Protein AF-A0ABD0Q5N0-F1 (afdb_monomer)

Organism: Cirrhinus mrigala (NCBI:txid683832)

Sequence (83 aa):
WIGLSGDGTTSVFEWANKAPVSFTYWARAQPPPLLPNTTHCVYYAGEHHTWSVSDCDKNRAYMCMKKGSVNESAPEEGCPPDG

Nearest PDB structures (foldseek):
  8hbc-assembly1_A  TM=8.021E-01  e=1.014E-02  Homo sapiens
  5ao6-assembly1_A  TM=8.420E-01  e=1.720E-02  Homo sapiens
  8k8h-assembly1_A  TM=8.529E-01  e=1.838E-02  Homo sapiens
  4wqq-assembly2_D  TM=7.362E-01  e=6.035E-02  Pseudocnus echinatus
  5xtb-assembly1_P  TM=3.546E-01  e=4.423E+00  Homo sapiens

pLDDT: mean 89.64, std 9.79, range [55.5, 97.44]

Solvent-accessible surface area (backbone atoms only — not comparable to full-atom values): 5462 Å² total; per-residue (Å²): 54,64,52,37,35,26,44,28,73,53,99,55,66,45,38,79,84,68,52,84,81,86,77,85,56,60,33,92,83,41,75,63,93,59,57,60,85,36,68,37,28,32,26,75,41,74,96,83,58,22,32,39,70,43,67,61,87,56,92,68,74,70,60,88,86,76,90,81,86,84,64,88,84,56,78,76,86,82,69,76,80,89,128

Radius of gyration: 17.88 Å; Cα contacts (8 Å, |Δi|>4): 111; chains: 1; bounding box: 45×25×51 Å

Secondary structure (DSSP, 8-state):
--SEEE-SSSS--EETT--------BPTT-SPPPPTT--EEEEEETTTTEEEEEETTS-------------TTS--TTPPPP-

Mean predicted aligned error: 7.13 Å

Foldseek 3Di:
DEQWKDQLQDPDIAHVVRDDDPDAFADPCPPDNGDHRAIWDWFQDDPVRHIYIDHPPDDDDYDDDDDDDDDPPDPPPPDDPDD

InterPro domains:
  IPR001304 C-type lectin-like [PF00059] (1-66)
  IPR001304 C-type lectin-like [PS50041] (1-65)
  IPR016186 C-type lectin-like/link domain superfamily [G3DSA:3.10.100.10] (1-70)
  IPR016187 C-type lectin fold [SSF56436] (1-67)

Structure (mmCIF, N/CA/C/O backbone):
data_AF-A0ABD0Q5N0-F1
#
_entry.id   AF-A0ABD0Q5N0-F1
#
loop_
_atom_site.group_PDB
_atom_site.id
_atom_site.type_symbol
_atom_site.label_atom_id
_atom_site.label_alt_id
_atom_site.label_comp_id
_atom_site.label_asym_id
_atom_site.label_entity_id
_atom_site.label_seq_id
_atom_site.pdbx_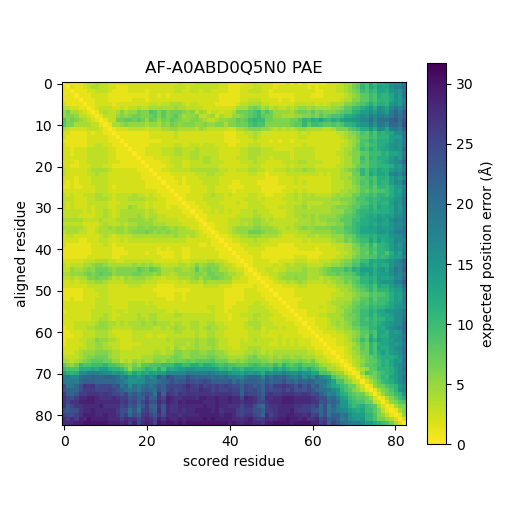PDB_ins_code
_atom_site.Cartn_x
_atom_site.Cartn_y
_atom_site.Cartn_z
_atom_site.occupancy
_atom_site.B_iso_or_equiv
_atom_site.auth_seq_id
_atom_site.auth_comp_id
_atom_site.auth_asym_id
_atom_site.auth_atom_id
_atom_site.pdbx_PDB_model_num
ATOM 1 N N . TRP A 1 1 ? -1.403 -7.594 -3.484 1.00 96.44 1 TRP A N 1
ATOM 2 C CA . TRP A 1 1 ? -0.731 -6.712 -2.512 1.00 96.44 1 TRP A CA 1
ATOM 3 C C . TRP A 1 1 ? 0.374 -5.939 -3.203 1.00 96.44 1 TRP A C 1
ATOM 5 O O . TRP A 1 1 ? 1.019 -6.517 -4.075 1.00 96.44 1 TRP A O 1
ATOM 15 N N . ILE A 1 2 ? 0.563 -4.665 -2.837 1.00 95.50 2 ILE A N 1
ATOM 16 C CA . ILE A 1 2 ? 1.609 -3.790 -3.409 1.00 95.50 2 ILE A CA 1
ATOM 17 C C . ILE A 1 2 ? 2.691 -3.368 -2.400 1.00 95.50 2 ILE A C 1
ATOM 19 O O . ILE A 1 2 ? 3.597 -2.632 -2.751 1.00 95.50 2 ILE A O 1
ATOM 23 N N . GLY A 1 3 ? 2.643 -3.863 -1.159 1.00 96.94 3 GLY A N 1
ATOM 24 C CA . GLY A 1 3 ? 3.645 -3.554 -0.130 1.00 96.94 3 GLY A CA 1
ATOM 25 C C . GLY A 1 3 ? 3.431 -2.217 0.587 1.00 96.94 3 GLY A C 1
ATOM 26 O O . GLY A 1 3 ? 4.347 -1.754 1.257 1.00 96.94 3 GLY A O 1
ATOM 27 N N . LEU A 1 4 ? 2.248 -1.608 0.445 1.00 97.44 4 LEU A N 1
ATOM 28 C CA . LEU A 1 4 ? 1.810 -0.421 1.184 1.00 97.44 4 LEU A CA 1
ATOM 29 C C . LEU A 1 4 ? 0.813 -0.838 2.281 1.00 97.44 4 LEU A C 1
ATOM 31 O O . LEU A 1 4 ? -0.087 -1.645 2.011 1.00 97.44 4 LEU A O 1
ATOM 35 N N . SER A 1 5 ? 0.957 -0.298 3.492 1.00 96.81 5 SER A N 1
ATOM 36 C CA . SER A 1 5 ? 0.080 -0.592 4.638 1.00 96.81 5 SER A CA 1
ATOM 37 C C . SER A 1 5 ? -0.058 0.593 5.597 1.00 96.81 5 SER A C 1
ATOM 39 O O . SER A 1 5 ? 0.829 1.441 5.642 1.00 96.81 5 SER A O 1
ATOM 41 N N . GLY A 1 6 ? -1.137 0.637 6.376 1.00 95.19 6 GLY A N 1
ATOM 42 C CA . GLY A 1 6 ? -1.370 1.630 7.435 1.00 95.19 6 GLY A CA 1
ATOM 43 C C . GLY A 1 6 ? -1.981 0.981 8.679 1.00 95.19 6 GLY A C 1
ATOM 44 O O . GLY A 1 6 ? -2.579 -0.086 8.579 1.00 95.19 6 GLY A O 1
ATOM 45 N N . ASP A 1 7 ? -1.830 1.598 9.848 1.00 91.19 7 ASP A N 1
ATOM 46 C CA . ASP A 1 7 ? -2.280 1.054 11.145 1.00 91.19 7 ASP A CA 1
ATOM 47 C C . ASP A 1 7 ? -3.702 1.493 11.553 1.00 91.19 7 ASP A C 1
ATOM 49 O O . ASP A 1 7 ? -4.196 1.141 12.629 1.00 91.19 7 ASP A O 1
ATOM 53 N N . GLY A 1 8 ? -4.337 2.314 10.712 1.00 87.06 8 GLY A N 1
ATOM 54 C CA . GLY A 1 8 ? -5.668 2.873 10.922 1.00 87.06 8 GLY A CA 1
ATOM 55 C C . GLY A 1 8 ? -5.780 3.873 12.077 1.00 87.06 8 GLY A C 1
ATOM 56 O O . GLY A 1 8 ? -6.844 4.469 12.237 1.00 87.06 8 GLY A O 1
ATOM 57 N N . THR A 1 9 ? -4.725 4.086 12.874 1.00 86.31 9 THR A N 1
ATOM 58 C CA . THR A 1 9 ? -4.694 5.139 13.908 1.00 86.31 9 THR A CA 1
ATOM 59 C C . THR A 1 9 ? -4.469 6.501 13.279 1.00 86.31 9 THR A C 1
ATOM 61 O O . THR A 1 9 ? -5.025 7.509 13.714 1.00 86.31 9 THR A O 1
ATOM 64 N N . THR A 1 10 ? -3.686 6.506 12.206 1.00 83.62 10 THR A N 1
ATOM 65 C CA . THR A 1 10 ? -3.446 7.655 11.352 1.00 83.62 10 THR A CA 1
ATOM 66 C C . THR A 1 10 ? -3.994 7.382 9.956 1.00 83.62 10 THR A C 1
ATOM 68 O O . THR A 1 10 ? -4.169 6.239 9.533 1.00 83.62 10 THR A O 1
ATOM 71 N N . SER A 1 11 ? -4.230 8.444 9.190 1.00 80.50 11 SER A N 1
ATOM 72 C CA . SER A 1 11 ? -4.510 8.339 7.755 1.00 80.50 11 SER A CA 1
ATOM 73 C C . SER A 1 11 ? -3.226 8.186 6.922 1.00 80.50 11 SER A C 1
ATOM 75 O O . SER A 1 11 ? -3.205 8.571 5.753 1.00 80.50 11 SER A O 1
ATOM 77 N N . VAL A 1 12 ? -2.136 7.701 7.527 1.00 90.00 12 VAL A N 1
ATOM 78 C CA . VAL A 1 12 ? -0.818 7.579 6.899 1.00 90.00 12 VAL A CA 1
ATOM 79 C C . VAL A 1 12 ? -0.565 6.124 6.529 1.00 90.00 12 VAL A C 1
ATOM 81 O O . VAL A 1 12 ? -0.794 5.204 7.312 1.00 90.00 12 VAL A O 1
ATOM 84 N N . PHE A 1 13 ? -0.077 5.932 5.308 1.00 95.88 13 PHE A N 1
ATOM 85 C CA . PHE A 1 13 ? 0.352 4.642 4.792 1.00 95.88 13 PHE A CA 1
ATOM 86 C C . PHE A 1 13 ? 1.859 4.669 4.546 1.00 95.88 13 PHE A C 1
ATOM 88 O O . PHE A 1 13 ? 2.405 5.698 4.151 1.00 95.88 13 PHE A O 1
ATOM 95 N N . GLU A 1 14 ? 2.519 3.530 4.724 1.00 96.94 14 GLU A N 1
ATOM 96 C CA . GLU A 1 14 ? 3.960 3.379 4.540 1.00 96.94 14 GLU A CA 1
ATOM 97 C C . GLU A 1 14 ? 4.287 2.196 3.631 1.00 96.94 14 GLU A C 1
ATOM 99 O O . GLU A 1 14 ? 3.643 1.143 3.688 1.00 96.94 14 GLU A O 1
ATOM 104 N N . TRP A 1 15 ? 5.319 2.360 2.800 1.00 97.38 15 TRP A N 1
ATOM 105 C CA . TRP A 1 15 ? 5.878 1.255 2.029 1.00 97.38 15 TRP A CA 1
ATOM 106 C C . TRP A 1 15 ? 6.696 0.326 2.931 1.00 97.38 15 TRP A C 1
ATOM 108 O O . TRP A 1 15 ? 7.416 0.772 3.826 1.00 97.38 15 TRP A O 1
ATOM 118 N N . ALA A 1 16 ? 6.674 -0.973 2.637 1.00 96.12 16 ALA A N 1
ATOM 119 C CA . ALA A 1 16 ? 7.435 -1.989 3.364 1.00 96.12 16 ALA A CA 1
ATOM 120 C C . ALA A 1 16 ? 8.956 -1.742 3.345 1.00 96.12 16 ALA A C 1
ATOM 122 O O . ALA A 1 16 ? 9.654 -2.095 4.291 1.00 96.12 16 ALA A O 1
ATOM 123 N N . ASN A 1 17 ? 9.475 -1.102 2.292 1.00 94.50 17 ASN A N 1
ATOM 124 C CA . ASN A 1 17 ? 10.885 -0.717 2.174 1.00 94.50 17 ASN A CA 1
ATOM 125 C C . ASN A 1 17 ? 11.210 0.647 2.814 1.00 94.50 17 ASN A C 1
ATOM 127 O O . ASN A 1 17 ? 12.330 1.129 2.655 1.00 94.50 17 ASN A O 1
ATOM 131 N N . LYS A 1 18 ? 10.242 1.279 3.492 1.00 95.12 18 LYS A N 1
ATOM 132 C CA . LYS A 1 18 ? 10.362 2.596 4.136 1.00 95.12 18 LYS A CA 1
ATOM 133 C C . LYS A 1 18 ? 10.719 3.747 3.190 1.00 95.12 18 LYS A C 1
ATOM 135 O O . LYS A 1 18 ? 11.109 4.819 3.646 1.00 95.12 18 LYS A O 1
ATOM 140 N N . ALA A 1 19 ? 10.548 3.559 1.882 1.00 95.31 19 ALA A N 1
ATOM 141 C CA . ALA A 1 19 ? 10.616 4.668 0.945 1.00 95.31 19 ALA A CA 1
ATOM 142 C C . ALA A 1 19 ? 9.475 5.669 1.227 1.00 95.31 19 ALA A C 1
ATOM 144 O O . ALA A 1 19 ? 8.386 5.251 1.634 1.00 95.31 19 ALA A O 1
ATOM 145 N N . PRO A 1 20 ? 9.680 6.976 0.990 1.00 96.25 20 PRO A N 1
ATOM 146 C CA . PRO A 1 20 ? 8.610 7.959 1.104 1.00 96.25 20 PRO A CA 1
ATOM 147 C C . PRO A 1 20 ? 7.459 7.663 0.135 1.00 96.25 20 PRO A C 1
ATOM 149 O O . PRO A 1 20 ? 7.682 7.315 -1.027 1.00 96.25 20 PRO A O 1
ATOM 152 N N . VAL A 1 21 ? 6.218 7.848 0.586 1.00 95.88 21 VAL A N 1
ATOM 153 C CA . VAL A 1 21 ? 5.046 7.8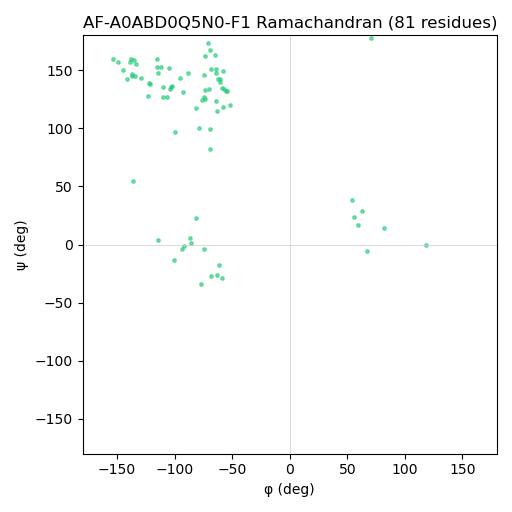05 -0.299 1.00 95.88 21 VAL A CA 1
ATOM 154 C C . VAL A 1 21 ? 4.948 9.137 -1.041 1.00 95.88 21 VAL A C 1
ATOM 156 O O . VAL A 1 21 ? 4.481 10.129 -0.491 1.00 95.88 21 VAL A O 1
ATOM 159 N N . SER A 1 22 ? 5.405 9.169 -2.292 1.00 96.25 22 SER A N 1
ATOM 160 C CA . SER A 1 22 ? 5.354 10.359 -3.157 1.00 96.25 22 SER A CA 1
ATOM 161 C C . SER A 1 22 ? 4.209 10.339 -4.175 1.00 96.25 22 SER A C 1
ATOM 163 O O . SER A 1 22 ? 3.908 11.359 -4.788 1.00 96.25 22 SER A O 1
ATOM 165 N N . PHE A 1 23 ? 3.565 9.187 -4.362 1.00 94.94 23 PHE A N 1
ATOM 166 C CA . PHE A 1 23 ? 2.496 8.983 -5.333 1.00 94.94 23 PHE A CA 1
ATOM 167 C C . PHE A 1 23 ? 1.413 8.083 -4.744 1.00 94.94 23 PHE A C 1
ATOM 169 O O . PHE A 1 23 ? 1.721 7.120 -4.039 1.00 94.94 23 PHE A O 1
ATOM 176 N N . THR A 1 24 ? 0.151 8.385 -5.059 1.00 95.19 24 THR A N 1
ATOM 177 C CA . THR A 1 24 ? -0.989 7.529 -4.721 1.00 95.19 24 THR A CA 1
ATOM 178 C C . THR A 1 24 ? -1.962 7.408 -5.886 1.00 95.19 24 THR A C 1
ATOM 180 O O . THR A 1 24 ? -2.139 8.354 -6.650 1.00 95.19 24 THR A O 1
ATOM 183 N N . TYR A 1 25 ? -2.596 6.239 -6.022 1.00 96.50 25 TYR A N 1
ATOM 184 C CA . TYR A 1 25 ? -3.553 5.964 -7.098 1.00 96.50 25 TYR A CA 1
ATOM 185 C C . TYR A 1 25 ? -4.801 5.238 -6.584 1.00 96.50 25 TYR A C 1
ATOM 187 O O . TYR A 1 25 ? -5.147 4.148 -7.034 1.00 96.50 25 TYR A O 1
ATOM 195 N N . TRP A 1 26 ? -5.456 5.825 -5.581 1.00 95.81 26 TRP A N 1
ATOM 196 C CA . TRP A 1 26 ? -6.6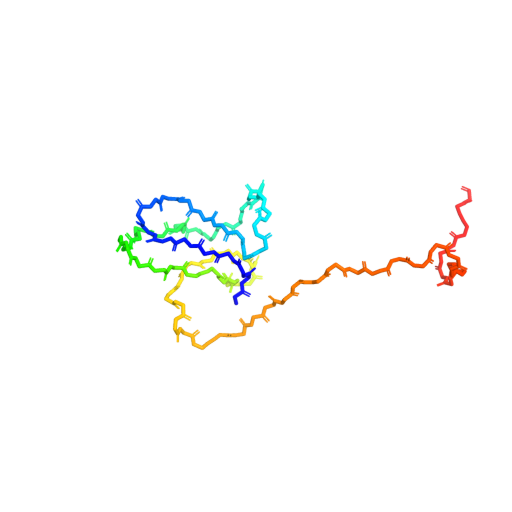40 5.259 -4.932 1.00 95.81 26 TRP A CA 1
ATOM 197 C C . TRP A 1 26 ? -7.823 5.088 -5.887 1.00 95.81 26 TRP A C 1
ATOM 199 O O . TRP A 1 26 ? 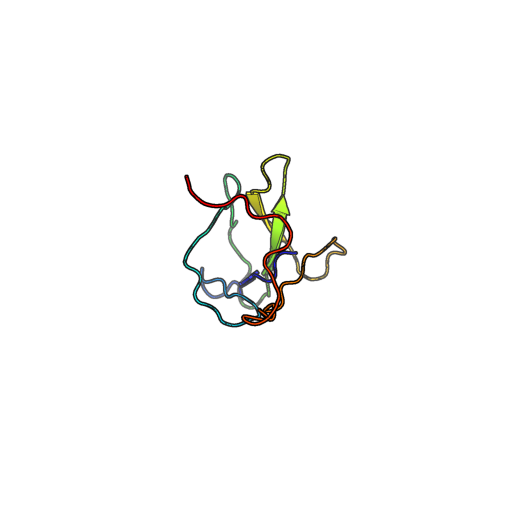-8.095 5.940 -6.734 1.00 95.81 26 TRP A O 1
ATOM 209 N N . ALA A 1 27 ? -8.565 3.994 -5.717 1.00 96.50 27 ALA A N 1
ATOM 210 C CA . ALA A 1 27 ? -9.862 3.830 -6.353 1.00 96.50 27 ALA A CA 1
ATOM 211 C C . ALA A 1 27 ? -10.856 4.869 -5.809 1.00 96.50 27 ALA A C 1
ATOM 213 O O . ALA A 1 27 ? -10.668 5.457 -4.739 1.00 96.50 27 ALA A O 1
ATOM 214 N N . ARG A 1 28 ? -11.961 5.084 -6.530 1.00 94.31 28 ARG A N 1
ATOM 215 C CA . ARG A 1 28 ? -13.023 5.983 -6.062 1.00 94.31 28 ARG A CA 1
ATOM 216 C C . ARG A 1 28 ? -13.497 5.543 -4.667 1.00 94.31 28 ARG A C 1
ATOM 218 O O . ARG A 1 28 ? -13.795 4.370 -4.465 1.00 94.31 28 ARG A O 1
ATOM 225 N N . ALA A 1 29 ? -13.603 6.502 -3.744 1.00 93.12 29 ALA A N 1
ATOM 226 C CA . ALA A 1 29 ? -14.011 6.288 -2.350 1.00 93.12 29 ALA A CA 1
ATOM 227 C C . ALA A 1 29 ? -13.067 5.386 -1.518 1.00 93.12 29 ALA A C 1
ATOM 229 O O . ALA A 1 29 ? -13.507 4.726 -0.579 1.00 93.12 29 ALA A O 1
ATOM 230 N N . GLN A 1 30 ? -11.773 5.366 -1.850 1.00 94.12 30 GLN A N 1
ATOM 231 C CA . GLN A 1 30 ? -10.719 4.745 -1.044 1.00 94.12 30 GLN A CA 1
ATOM 232 C C . GLN A 1 30 ? -9.723 5.800 -0.521 1.00 94.12 30 GLN A C 1
ATOM 234 O O . GLN A 1 30 ? -9.517 6.815 -1.192 1.00 94.12 30 GLN A O 1
ATOM 239 N N . PRO A 1 31 ? -9.067 5.548 0.628 1.00 93.12 31 PRO A N 1
ATOM 240 C CA . PRO A 1 31 ? -9.389 4.494 1.597 1.00 93.12 31 PRO A CA 1
ATOM 241 C C . PRO A 1 31 ? -10.729 4.778 2.320 1.00 93.12 31 PRO A C 1
ATOM 243 O O . PRO A 1 31 ? -11.108 5.941 2.4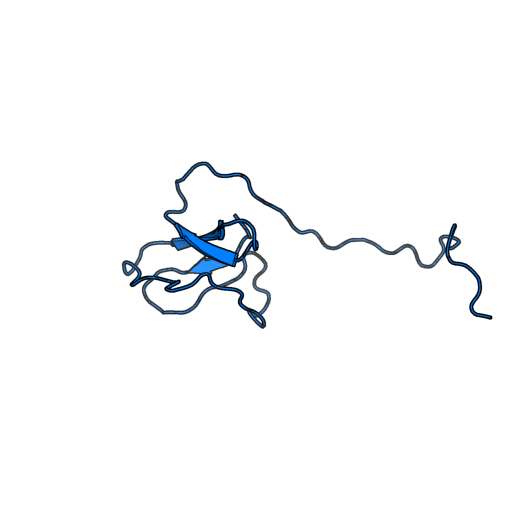64 1.00 93.12 31 PRO A O 1
ATOM 246 N N . PRO A 1 32 ? -11.474 3.749 2.768 1.00 90.69 32 PRO A N 1
ATOM 247 C CA . PRO A 1 32 ? -12.633 3.940 3.640 1.00 90.69 32 PRO A CA 1
ATOM 248 C C . PRO A 1 32 ? -12.179 4.362 5.051 1.00 90.69 32 PRO A C 1
ATOM 250 O O . PRO A 1 32 ? -10.981 4.318 5.346 1.00 90.69 32 PRO A O 1
ATOM 253 N N . PRO A 1 33 ? -13.109 4.721 5.955 1.00 90.31 33 PRO A N 1
ATOM 254 C CA . PRO A 1 33 ? -12.794 4.846 7.374 1.00 90.31 33 PRO A CA 1
ATOM 255 C C . PRO A 1 33 ? -12.111 3.573 7.886 1.00 90.31 33 PRO A C 1
ATOM 257 O O . PRO A 1 33 ? -12.665 2.477 7.786 1.00 90.31 33 PRO A O 1
ATOM 260 N N . LEU A 1 34 ? -10.887 3.725 8.390 1.00 91.00 34 LEU A N 1
ATOM 261 C CA . LEU A 1 34 ? -10.071 2.616 8.867 1.00 91.00 34 LEU A CA 1
ATOM 262 C C . LEU A 1 34 ? -10.360 2.336 10.340 1.00 91.00 34 LEU A C 1
ATOM 264 O O . LEU A 1 34 ? -10.652 3.244 11.118 1.00 91.00 34 LEU A O 1
ATOM 268 N N . LEU A 1 35 ? -10.252 1.066 10.721 1.00 90.56 35 LEU A N 1
ATOM 269 C CA . LEU A 1 35 ? -10.302 0.670 12.124 1.00 90.56 35 LEU A CA 1
ATOM 270 C C . LEU A 1 35 ? -8.980 1.042 12.809 1.00 90.56 35 LEU A C 1
ATOM 272 O O . LEU A 1 35 ? -7.932 0.622 12.310 1.00 90.56 35 LEU A O 1
ATOM 276 N N . PRO A 1 36 ? -9.008 1.778 13.934 1.00 90.88 36 PRO A N 1
ATOM 277 C CA . PRO A 1 36 ? -7.799 2.124 14.669 1.00 90.88 36 PRO A CA 1
ATOM 278 C C . PRO A 1 36 ? -7.108 0.875 15.227 1.00 90.88 36 PRO A C 1
ATOM 280 O O . PRO A 1 36 ? -7.757 -0.131 15.525 1.00 90.88 36 PRO A O 1
ATOM 283 N N . ASN A 1 37 ? -5.784 0.949 15.375 1.00 88.69 37 ASN A N 1
ATOM 284 C CA . ASN A 1 37 ? -4.913 -0.132 15.858 1.00 88.69 37 ASN A CA 1
ATOM 285 C C . ASN A 1 37 ? -5.025 -1.435 15.045 1.00 88.69 37 ASN A C 1
ATOM 287 O O . ASN A 1 37 ? -4.727 -2.515 15.555 1.00 88.69 37 ASN A O 1
ATOM 291 N N . THR A 1 38 ? -5.467 -1.352 13.791 1.00 91.69 38 THR A N 1
ATOM 292 C CA . THR A 1 38 ? -5.649 -2.506 12.908 1.00 91.69 38 THR A CA 1
ATOM 293 C C . THR A 1 38 ? -4.831 -2.281 11.651 1.00 91.69 38 THR A C 1
ATOM 295 O O . THR A 1 38 ? -4.943 -1.239 11.014 1.00 91.69 38 THR A O 1
ATOM 298 N N . THR A 1 39 ? -3.997 -3.252 11.278 1.00 94.75 39 THR A N 1
ATOM 299 C CA . THR A 1 39 ? -3.191 -3.115 10.060 1.00 94.75 39 THR A CA 1
ATOM 300 C C . THR A 1 39 ? -4.057 -3.351 8.830 1.00 94.75 39 THR A C 1
ATOM 302 O O . THR A 1 39 ? -4.669 -4.404 8.662 1.00 94.75 39 THR A O 1
ATOM 305 N N . HIS A 1 40 ? -4.058 -2.363 7.949 1.00 95.88 40 HIS A N 1
ATOM 306 C CA . HIS A 1 40 ? -4.764 -2.343 6.683 1.00 95.88 40 HIS A CA 1
ATOM 307 C C . HIS A 1 40 ? -3.755 -2.427 5.543 1.00 95.88 40 HIS A C 1
ATOM 309 O O . HIS A 1 40 ? -2.822 -1.624 5.472 1.00 95.88 40 HIS A O 1
ATOM 315 N N . CYS A 1 41 ? -3.939 -3.381 4.632 1.00 96.94 41 CYS A N 1
ATOM 316 C CA . CYS A 1 41 ? -3.028 -3.612 3.514 1.00 96.94 41 CYS A CA 1
ATOM 317 C C . CYS A 1 41 ? -3.624 -3.106 2.196 1.00 96.94 41 CYS A C 1
ATOM 319 O O . CYS A 1 41 ? -4.843 -3.100 2.002 1.00 96.94 41 CYS A O 1
ATOM 321 N N . VAL A 1 42 ? -2.759 -2.715 1.255 1.00 97.25 42 VAL A 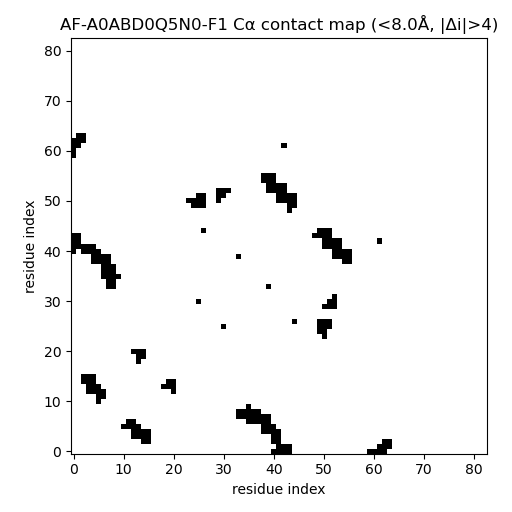N 1
ATOM 322 C CA . VAL A 1 42 ? -3.170 -2.137 -0.034 1.00 97.25 42 VAL A CA 1
ATOM 323 C C . VAL A 1 42 ? -2.894 -3.086 -1.200 1.00 97.25 42 VAL A C 1
ATOM 325 O O . VAL A 1 42 ? -1.819 -3.690 -1.321 1.00 97.25 42 VAL A O 1
ATOM 328 N N . TYR A 1 43 ? -3.869 -3.218 -2.095 1.00 96.94 43 TYR A N 1
ATOM 329 C CA . TYR A 1 43 ? -3.804 -4.074 -3.278 1.00 96.94 43 TYR A CA 1
ATOM 330 C C . TYR A 1 43 ? -4.321 -3.358 -4.532 1.00 96.94 43 TYR A C 1
ATOM 332 O O . TYR A 1 43 ? -5.086 -2.400 -4.440 1.00 96.94 43 TYR A O 1
ATOM 340 N N . TYR A 1 44 ? -3.906 -3.850 -5.705 1.00 95.38 44 TYR A N 1
ATOM 341 C CA . TYR A 1 44 ? -4.471 -3.431 -6.987 1.00 95.38 44 TYR A CA 1
ATOM 342 C C . TYR A 1 44 ? -5.900 -3.942 -7.156 1.00 95.38 44 TYR A C 1
ATOM 344 O O . TYR A 1 44 ? -6.169 -5.126 -6.945 1.00 95.38 44 TYR A O 1
ATOM 352 N N . ALA A 1 45 ? -6.790 -3.062 -7.590 1.00 91.25 45 ALA A N 1
ATOM 353 C CA . ALA A 1 45 ? -8.203 -3.322 -7.782 1.00 91.25 45 ALA A CA 1
ATOM 354 C C . ALA A 1 45 ? -8.697 -2.761 -9.124 1.00 91.25 45 ALA A C 1
ATOM 356 O O . ALA A 1 45 ? -8.288 -1.680 -9.558 1.00 91.25 45 ALA A O 1
ATOM 357 N N . GLY A 1 46 ? -9.634 -3.495 -9.731 1.00 87.62 46 GLY A N 1
ATOM 358 C CA . GLY A 1 46 ? -10.290 -3.126 -10.985 1.00 87.62 46 GLY A CA 1
ATOM 359 C C . GLY A 1 46 ? -9.386 -3.218 -12.217 1.00 87.62 46 GLY A C 1
ATOM 360 O O . GLY A 1 46 ? -8.196 -3.512 -12.124 1.00 87.62 46 GLY A O 1
ATOM 361 N N . GLU A 1 47 ? -9.973 -2.941 -13.379 1.00 90.69 47 GLU A N 1
ATOM 362 C CA . GLU A 1 47 ? -9.293 -2.985 -14.683 1.00 90.69 47 GLU A CA 1
ATOM 363 C C . GLU A 1 47 ? -8.243 -1.879 -14.845 1.00 90.69 47 GLU A C 1
ATOM 365 O O . GLU A 1 47 ? -7.256 -2.048 -15.549 1.00 90.69 47 GLU A O 1
ATOM 370 N N . HIS A 1 48 ? -8.422 -0.758 -14.143 1.00 92.44 48 HIS A N 1
ATOM 371 C CA . HIS A 1 48 ? -7.487 0.366 -14.176 1.00 92.44 48 HIS A CA 1
ATOM 372 C C . HIS A 1 48 ? -6.327 0.225 -13.185 1.00 92.44 48 HIS A C 1
ATOM 374 O O . HIS A 1 48 ? -5.511 1.134 -13.086 1.00 92.44 48 HIS A O 1
ATOM 380 N N . HIS A 1 49 ? -6.252 -0.872 -12.422 1.00 93.06 49 HIS A N 1
ATOM 381 C CA . HIS A 1 49 ? -5.206 -1.092 -11.417 1.00 93.06 49 HIS A CA 1
ATOM 382 C C . HIS A 1 49 ? -5.083 0.058 -10.399 1.00 93.06 49 HIS A C 1
ATOM 384 O O . HIS A 1 49 ? -3.995 0.430 -9.955 1.00 93.06 49 HIS A O 1
ATOM 390 N N . THR A 1 50 ? -6.226 0.613 -9.998 1.00 97.12 50 THR A N 1
ATOM 391 C CA . THR A 1 50 ? -6.320 1.540 -8.861 1.00 97.12 50 THR A CA 1
ATOM 392 C C . THR A 1 50 ? -6.069 0.819 -7.537 1.00 97.12 50 THR A C 1
ATOM 394 O O . THR A 1 50 ? -6.024 -0.409 -7.487 1.00 97.12 50 THR A O 1
ATOM 397 N N . TRP A 1 51 ? -5.868 1.557 -6.452 1.00 96.94 51 TRP A N 1
ATOM 398 C CA . TRP A 1 51 ? -5.504 1.004 -5.151 1.00 96.94 51 TRP A CA 1
ATOM 399 C C . TRP A 1 51 ? -6.711 0.952 -4.222 1.00 96.94 51 TRP A C 1
ATOM 401 O O . TRP A 1 51 ? -7.462 1.923 -4.114 1.00 96.94 51 TRP A O 1
ATOM 411 N N . SER A 1 52 ? -6.858 -0.160 -3.511 1.00 96.81 52 SER A N 1
ATOM 412 C CA . SER A 1 52 ? -7.888 -0.344 -2.489 1.00 96.81 52 SER A CA 1
ATOM 413 C C . SER A 1 52 ? -7.298 -0.952 -1.227 1.00 96.81 52 SER A C 1
ATOM 415 O O . SER A 1 52 ? -6.279 -1.647 -1.267 1.00 96.81 52 SER A O 1
ATOM 417 N N . VAL A 1 53 ? -7.971 -0.709 -0.109 1.00 95.94 53 VAL A N 1
ATOM 418 C CA . VAL A 1 53 ? -7.624 -1.234 1.210 1.00 95.94 53 VAL A CA 1
ATOM 419 C C . VAL A 1 53 ? -8.406 -2.517 1.508 1.00 95.94 53 VAL A C 1
ATOM 421 O O . VAL A 1 53 ? -9.555 -2.670 1.091 1.00 95.94 53 VAL A O 1
ATOM 424 N N . SER A 1 54 ? -7.775 -3.474 2.188 1.00 94.88 54 SER A N 1
ATOM 425 C CA . SER A 1 54 ? -8.382 -4.728 2.653 1.00 94.88 54 SER A CA 1
ATOM 426 C C . SER A 1 54 ? -7.638 -5.249 3.883 1.00 94.88 54 SER A C 1
ATOM 428 O O . SER A 1 54 ? -6.456 -4.948 4.063 1.00 94.88 54 SER A O 1
ATOM 430 N N . ASP A 1 55 ? -8.299 -6.110 4.661 1.00 94.06 55 ASP A N 1
ATOM 431 C CA . ASP A 1 55 ? -7.653 -6.870 5.737 1.00 94.06 55 ASP A CA 1
ATOM 432 C C . ASP A 1 55 ? -6.456 -7.651 5.185 1.00 94.06 55 ASP A C 1
ATOM 434 O O . ASP A 1 55 ? -6.574 -8.331 4.155 1.00 94.06 55 ASP A O 1
ATOM 438 N N . CYS A 1 56 ? -5.316 -7.556 5.870 1.00 95.19 56 CYS A N 1
ATOM 439 C CA . CYS A 1 56 ? -4.059 -8.170 5.443 1.00 95.19 56 CYS A CA 1
ATOM 440 C C . CYS A 1 56 ? -4.124 -9.705 5.378 1.00 95.19 56 CYS A C 1
ATOM 442 O O . CYS A 1 56 ? -3.430 -10.308 4.564 1.00 95.19 56 CYS A O 1
ATOM 444 N N . ASP A 1 57 ? -5.009 -10.329 6.160 1.00 95.19 57 ASP A N 1
ATOM 445 C CA . ASP A 1 57 ? -5.157 -11.789 6.247 1.00 95.19 57 ASP A CA 1
ATOM 446 C C . ASP A 1 57 ? -5.857 -12.412 5.026 1.00 95.19 57 ASP A C 1
ATOM 448 O O . ASP A 1 57 ? -6.006 -13.633 4.919 1.00 95.19 57 ASP A O 1
ATOM 452 N N . LYS A 1 58 ? -6.318 -11.594 4.072 1.00 96.12 58 LYS A N 1
ATOM 453 C CA . LYS A 1 58 ? -6.924 -12.097 2.836 1.00 96.12 58 LYS A CA 1
ATOM 454 C C . LYS A 1 58 ? -5.851 -12.666 1.905 1.00 96.12 58 LYS A C 1
ATOM 456 O O . LYS A 1 58 ? -4.942 -11.960 1.468 1.00 96.12 58 LYS A O 1
ATOM 461 N N . ASN A 1 59 ? -6.038 -13.919 1.488 1.00 96.31 59 ASN A N 1
ATOM 462 C CA . ASN A 1 59 ? -5.239 -14.524 0.424 1.00 96.31 59 ASN A CA 1
ATOM 463 C C . ASN A 1 59 ? -5.456 -13.783 -0.902 1.00 96.31 59 ASN A C 1
ATOM 465 O O . ASN A 1 59 ? -6.554 -13.786 -1.462 1.00 96.31 59 ASN A O 1
ATOM 469 N N . ARG A 1 60 ? -4.400 -13.136 -1.404 1.00 94.31 60 ARG A N 1
ATOM 470 C CA . ARG A 1 60 ? -4.385 -12.394 -2.671 1.00 94.31 60 ARG A CA 1
ATOM 471 C C . ARG A 1 60 ? -3.023 -12.540 -3.338 1.00 94.31 60 ARG A C 1
ATOM 473 O O . ARG A 1 60 ? -2.001 -12.617 -2.660 1.00 94.31 60 ARG A O 1
ATOM 480 N N . ALA A 1 61 ? -3.007 -12.481 -4.668 1.00 94.56 61 ALA A N 1
ATOM 481 C CA . ALA A 1 61 ? -1.764 -12.328 -5.414 1.00 94.56 61 ALA A CA 1
ATOM 482 C C . ALA A 1 61 ? -1.025 -11.049 -4.983 1.00 94.56 61 ALA A C 1
ATOM 484 O O . ALA A 1 61 ? -1.641 -10.050 -4.585 1.00 94.56 61 ALA A O 1
ATOM 485 N N . TYR A 1 62 ? 0.301 -11.070 -5.064 1.00 94.88 62 TYR A N 1
ATOM 486 C CA . TYR A 1 62 ? 1.161 -9.966 -4.657 1.00 94.88 62 TYR A CA 1
ATOM 487 C C . TYR A 1 62 ? 2.287 -9.741 -5.659 1.00 94.88 62 TYR A C 1
ATOM 489 O O . TYR A 1 62 ? 2.625 -10.626 -6.440 1.00 94.88 62 TYR A O 1
ATOM 497 N N . MET A 1 63 ? 2.850 -8.537 -5.624 1.00 93.94 63 MET A N 1
ATOM 498 C CA . MET A 1 63 ? 4.002 -8.152 -6.427 1.00 93.94 63 MET A CA 1
ATOM 499 C C . MET A 1 63 ? 5.133 -7.705 -5.503 1.00 93.94 63 MET A C 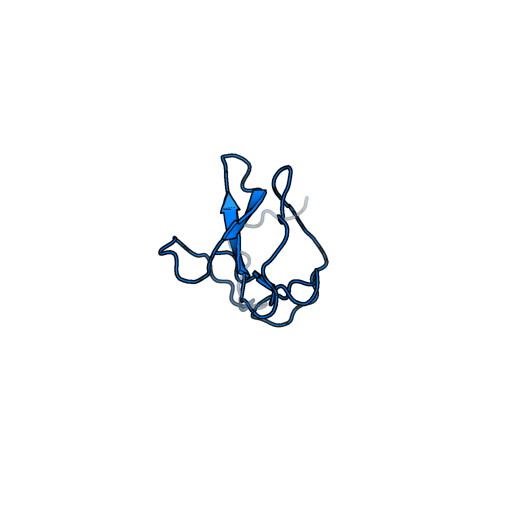1
ATOM 501 O O . MET A 1 63 ? 4.891 -7.009 -4.517 1.00 93.94 63 MET A O 1
ATOM 505 N N . CYS A 1 64 ? 6.360 -8.113 -5.822 1.00 93.81 64 CYS A N 1
ATOM 506 C CA . CYS A 1 64 ? 7.565 -7.746 -5.083 1.00 93.81 64 CYS A CA 1
ATOM 507 C C . CYS A 1 64 ? 8.453 -6.831 -5.924 1.00 93.81 64 CYS A C 1
ATOM 509 O O . CYS A 1 64 ? 8.477 -6.924 -7.148 1.00 93.81 64 CYS A O 1
ATOM 511 N N . MET A 1 65 ? 9.233 -5.995 -5.244 1.00 93.31 65 MET A N 1
ATOM 512 C CA . MET A 1 65 ? 10.246 -5.146 -5.858 1.00 93.31 65 MET A CA 1
ATOM 513 C C . MET A 1 65 ? 11.607 -5.453 -5.237 1.00 93.31 65 MET A C 1
ATOM 515 O O . MET A 1 65 ? 11.722 -5.613 -4.022 1.00 93.31 65 MET A O 1
ATOM 519 N N . LYS A 1 66 ? 12.648 -5.498 -6.067 1.00 92.12 66 LYS A N 1
ATOM 520 C CA . LYS A 1 66 ? 14.047 -5.574 -5.643 1.00 92.12 66 LYS A CA 1
ATOM 521 C C . LYS A 1 66 ? 14.870 -4.627 -6.509 1.00 92.12 66 LYS A C 1
ATOM 523 O O . LYS A 1 66 ? 14.589 -4.473 -7.693 1.00 92.12 66 LYS A O 1
ATOM 528 N N . LYS A 1 67 ? 15.893 -4.005 -5.922 1.00 90.31 67 LYS A N 1
ATOM 529 C CA . LYS A 1 67 ? 16.854 -3.198 -6.678 1.00 90.31 67 LYS A CA 1
ATOM 530 C C . LYS A 1 67 ? 17.619 -4.097 -7.659 1.00 90.31 67 LYS A C 1
ATOM 532 O O . LYS A 1 67 ? 18.217 -5.088 -7.240 1.00 90.31 67 LYS A O 1
ATOM 537 N N . GLY A 1 68 ? 17.573 -3.753 -8.944 1.00 88.69 68 GLY A N 1
ATOM 538 C CA . GLY A 1 68 ? 18.387 -4.393 -9.976 1.00 88.69 68 GLY A CA 1
ATOM 539 C C . GLY A 1 68 ? 19.855 -3.965 -9.898 1.00 88.69 68 GLY A C 1
ATOM 540 O O . GLY A 1 68 ? 20.185 -2.950 -9.281 1.00 88.69 68 GLY A O 1
ATOM 541 N N . SER A 1 69 ? 20.732 -4.743 -10.527 1.00 89.38 69 SER A N 1
ATOM 542 C CA . SER A 1 69 ? 22.143 -4.408 -10.737 1.00 89.38 69 SER A CA 1
ATOM 543 C C . SER A 1 69 ? 22.363 -4.052 -12.203 1.00 89.38 69 SER A C 1
ATOM 545 O O . SER A 1 69 ? 22.013 -4.848 -13.071 1.00 89.38 69 SER A O 1
ATOM 547 N N . VAL A 1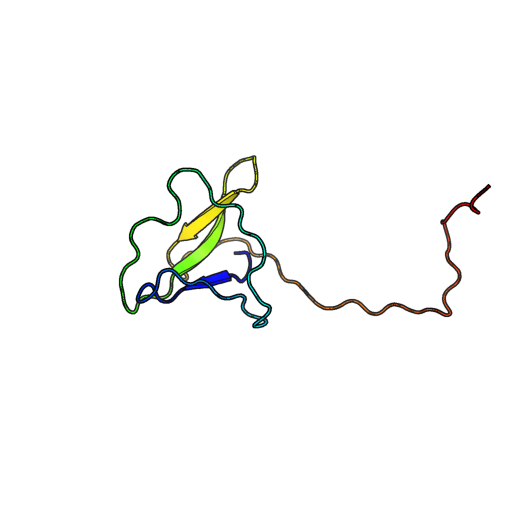 70 ? 22.954 -2.890 -12.470 1.00 84.25 70 VAL A N 1
ATOM 548 C CA . VAL A 1 70 ? 23.399 -2.506 -13.816 1.00 84.25 70 VAL A CA 1
ATOM 549 C C . VAL A 1 70 ? 24.858 -2.918 -13.957 1.00 84.25 70 VAL A C 1
ATOM 551 O O . VAL A 1 70 ? 25.658 -2.640 -13.065 1.00 84.25 70 VAL A O 1
ATOM 554 N N . ASN A 1 71 ? 25.196 -3.602 -15.048 1.00 82.50 71 ASN A N 1
ATOM 555 C CA . ASN A 1 71 ? 26.584 -3.846 -15.412 1.00 82.50 71 ASN A CA 1
ATOM 556 C C . ASN A 1 71 ? 26.991 -2.833 -16.486 1.00 82.50 71 ASN A C 1
ATOM 558 O O . ASN A 1 71 ? 26.725 -3.052 -17.661 1.00 82.50 71 ASN A O 1
ATOM 562 N N . GLU A 1 72 ? 27.636 -1.741 -16.077 1.00 72.94 72 GLU A N 1
ATOM 563 C CA . GLU A 1 72 ? 28.085 -0.654 -16.969 1.00 72.94 72 GLU A CA 1
ATOM 564 C C . GLU A 1 72 ? 29.101 -1.117 -18.028 1.00 72.94 72 GLU A C 1
ATOM 566 O O . GLU A 1 72 ? 29.320 -0.433 -19.020 1.00 72.94 72 GLU A O 1
ATOM 571 N N . SER A 1 73 ? 29.722 -2.283 -17.823 1.00 69.50 73 SER A N 1
ATOM 572 C CA . SER A 1 73 ? 30.677 -2.883 -18.763 1.00 69.50 73 SER A CA 1
ATOM 573 C C . SER A 1 73 ? 30.050 -3.874 -19.747 1.00 69.50 73 SER A C 1
ATOM 575 O O . SER A 1 73 ? 30.753 -4.401 -20.611 1.00 69.50 73 SER A O 1
ATOM 577 N N . ALA A 1 74 ? 28.749 -4.157 -19.626 1.00 69.44 74 ALA A N 1
ATOM 578 C CA . ALA A 1 74 ? 28.053 -4.975 -20.607 1.00 69.44 74 ALA A CA 1
ATOM 579 C C . ALA A 1 74 ? 27.849 -4.156 -21.896 1.00 69.44 74 ALA A C 1
ATOM 581 O O . ALA A 1 74 ? 27.406 -3.010 -21.809 1.00 69.44 74 ALA A O 1
ATOM 582 N N . PRO A 1 75 ? 28.148 -4.710 -23.085 1.00 66.25 75 PRO A N 1
ATOM 583 C CA . PRO A 1 75 ? 27.746 -4.080 -24.334 1.00 66.25 75 PRO A CA 1
ATOM 584 C C . PRO A 1 75 ? 26.224 -3.902 -24.329 1.00 66.25 75 PRO A C 1
ATOM 586 O O . PRO A 1 75 ? 25.503 -4.840 -23.981 1.00 66.25 75 PRO A O 1
ATOM 589 N N . GLU A 1 76 ? 25.731 -2.725 -24.715 1.00 68.25 76 GLU A N 1
ATOM 590 C CA . GLU A 1 76 ? 24.300 -2.530 -24.961 1.00 68.25 76 GLU A CA 1
ATOM 591 C C . GLU A 1 76 ? 23.900 -3.306 -26.224 1.00 68.25 76 GLU A C 1
ATOM 593 O O . GLU A 1 76 ? 23.857 -2.777 -27.334 1.00 68.25 76 GLU A O 1
ATOM 598 N N . GLU A 1 77 ? 23.656 -4.607 -26.081 1.00 65.69 77 GLU A N 1
ATOM 599 C CA . GLU A 1 77 ? 23.082 -5.418 -27.147 1.00 65.69 77 GLU A CA 1
ATOM 600 C C . GLU A 1 77 ? 21.625 -4.988 -27.3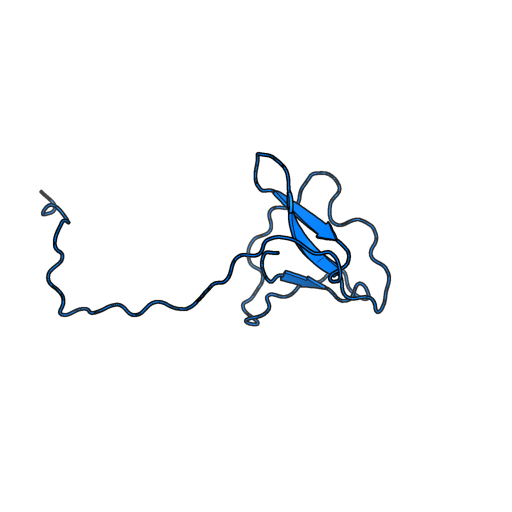62 1.00 65.69 77 GLU A C 1
ATOM 602 O O . GLU A 1 77 ? 20.724 -5.385 -26.626 1.00 65.69 77 GLU A O 1
ATOM 607 N N . GLY A 1 78 ? 21.392 -4.159 -28.383 1.00 67.19 78 GLY A N 1
ATOM 608 C CA . GLY A 1 78 ? 20.048 -3.856 -28.884 1.00 67.19 78 GLY A CA 1
ATOM 609 C C . GLY A 1 78 ? 19.594 -2.400 -28.795 1.00 67.19 78 GLY A C 1
ATOM 610 O O . GLY A 1 78 ? 18.498 -2.111 -29.271 1.00 67.19 78 GLY A O 1
ATOM 611 N N . CYS A 1 79 ? 20.404 -1.481 -28.266 1.00 65.88 79 CYS A N 1
ATOM 612 C CA . CYS A 1 79 ? 20.138 -0.050 -28.424 1.00 65.88 79 CYS A CA 1
ATOM 613 C C . CYS A 1 79 ? 20.656 0.411 -29.799 1.00 65.88 79 CYS A C 1
ATOM 615 O O . CYS A 1 79 ? 21.855 0.285 -30.067 1.00 65.88 79 CYS A O 1
ATOM 617 N N . PRO A 1 80 ? 19.792 0.901 -30.710 1.00 72.12 80 PRO A N 1
ATOM 618 C CA . PRO A 1 80 ? 20.256 1.522 -31.943 1.00 72.12 80 PRO A CA 1
ATOM 619 C C . PRO A 1 80 ? 21.119 2.742 -31.592 1.00 72.12 80 PRO A C 1
ATOM 621 O O . PRO A 1 80 ? 20.781 3.449 -30.643 1.00 72.12 80 PRO A O 1
ATOM 624 N N . PRO A 1 81 ? 22.208 3.017 -32.330 1.00 70.81 81 PRO A N 1
ATOM 625 C CA . PRO A 1 81 ? 22.948 4.255 -32.139 1.00 70.81 81 PRO A CA 1
ATOM 626 C C . PRO A 1 81 ? 22.023 5.455 -32.379 1.00 70.81 81 PRO A C 1
ATOM 628 O O . PRO A 1 81 ? 21.280 5.470 -33.365 1.00 70.81 81 PRO A O 1
ATOM 631 N N . ASP A 1 82 ? 22.084 6.441 -31.481 1.00 69.62 82 ASP A N 1
ATOM 632 C CA . ASP A 1 82 ? 21.462 7.748 -31.693 1.00 69.62 82 ASP A CA 1
ATOM 633 C C . ASP A 1 82 ? 22.049 8.357 -32.978 1.00 69.62 82 ASP A C 1
ATOM 635 O O . ASP A 1 82 ? 23.267 8.530 -33.096 1.00 69.62 82 ASP A O 1
ATOM 639 N N . GLY A 1 83 ? 21.182 8.590 -33.965 1.00 55.50 83 GLY A N 1
ATOM 640 C CA . GLY A 1 83 ? 21.510 9.230 -35.242 1.00 55.50 83 GLY A CA 1
ATOM 641 C C . GLY A 1 83 ? 21.487 10.747 -35.162 1.00 55.50 83 GLY A C 1
ATOM 642 O O . GLY A 1 83 ? 20.622 11.284 -34.435 1.00 55.50 83 GLY A O 1
#